Protein AF-A0A967DWS9-F1 (afdb_monomer)

Mean predicted aligned error: 11.69 Å

Foldseek 3Di:
DCPVCPVPVDDPVRCVLVLLLLLLVLCQVVVNPLQRSLCVPQVDPVCSVVSSVVSCVSVVVLCVQCVVPPDLVVSLVVCCVVVVVHDPVSSVSSSSVSVVVNVVVVVVVVVVVPPDDDDD

Structure (mmCIF, N/CA/C/O backbone):
data_AF-A0A967DWS9-F1
#
_entry.id   AF-A0A967DWS9-F1
#
loop_
_atom_site.group_PDB
_atom_site.id
_atom_site.type_symbol
_atom_site.label_atom_id
_atom_site.label_alt_id
_atom_site.label_comp_id
_atom_site.label_asym_id
_atom_site.label_entity_id
_atom_site.label_seq_id
_atom_site.pdbx_PDB_ins_code
_atom_site.Cartn_x
_atom_site.Cartn_y
_atom_site.Cartn_z
_atom_site.occupancy
_atom_site.B_iso_or_equiv
_atom_site.auth_seq_id
_atom_site.auth_comp_id
_atom_site.auth_asym_id
_atom_site.auth_atom_id
_atom_site.pdbx_PDB_model_num
ATOM 1 N N . MET A 1 1 ? -0.520 13.465 19.232 1.00 43.31 1 MET A N 1
ATOM 2 C CA . MET A 1 1 ? -0.121 12.276 18.439 1.00 43.31 1 MET A CA 1
ATOM 3 C C . MET A 1 1 ? 0.089 11.040 19.331 1.00 43.31 1 MET A C 1
ATOM 5 O O . MET A 1 1 ? 1.204 10.554 19.453 1.00 43.31 1 MET A O 1
ATOM 9 N N . GLN A 1 2 ? -0.955 10.530 19.996 1.00 40.47 2 GLN A N 1
ATOM 10 C CA . GLN A 1 2 ? -0.858 9.313 20.836 1.00 40.47 2 GLN A CA 1
ATOM 11 C C . GLN A 1 2 ? -2.123 8.429 20.805 1.00 40.47 2 GLN A C 1
ATOM 13 O O . GLN A 1 2 ? -2.108 7.331 21.349 1.00 40.47 2 GLN A O 1
ATOM 18 N N . ALA A 1 3 ? -3.204 8.862 20.147 1.00 39.66 3 ALA A N 1
ATOM 19 C CA . ALA A 1 3 ? -4.506 8.203 20.263 1.00 39.66 3 ALA A CA 1
ATOM 20 C C . ALA A 1 3 ? -4.635 6.907 19.438 1.00 39.66 3 ALA A C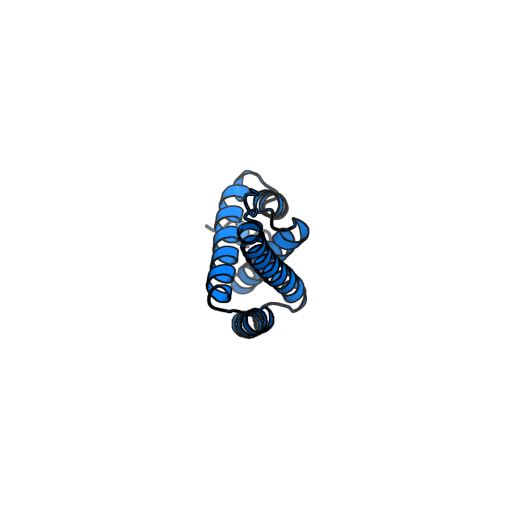 1
ATOM 22 O O . ALA A 1 3 ? -5.291 5.972 19.880 1.00 39.66 3 ALA A O 1
ATOM 23 N N . THR A 1 4 ? -3.953 6.786 18.296 1.00 44.56 4 THR A N 1
ATOM 24 C CA . THR A 1 4 ? -4.074 5.594 17.431 1.00 44.56 4 THR A CA 1
ATOM 25 C C . THR A 1 4 ? -3.304 4.376 17.967 1.00 44.56 4 THR A C 1
ATOM 27 O O . THR A 1 4 ? -3.633 3.244 17.635 1.00 44.56 4 THR A O 1
ATOM 30 N N . ALA A 1 5 ? -2.306 4.577 18.838 1.00 42.34 5 ALA A N 1
ATOM 31 C CA . ALA A 1 5 ? -1.495 3.487 19.396 1.00 42.34 5 ALA A CA 1
ATOM 32 C C . ALA A 1 5 ? -2.187 2.735 20.550 1.00 42.34 5 ALA A C 1
ATOM 34 O O . ALA A 1 5 ? -1.874 1.575 20.804 1.00 42.34 5 ALA A O 1
ATOM 35 N N . LYS A 1 6 ? -3.136 3.372 21.251 1.00 38.91 6 LYS A N 1
ATOM 36 C CA . LYS A 1 6 ? -3.756 2.794 22.456 1.00 38.91 6 LYS A CA 1
ATOM 37 C C . LYS A 1 6 ? -4.994 1.935 22.176 1.00 38.91 6 LYS A C 1
ATOM 39 O O . LYS A 1 6 ? -5.340 1.117 23.016 1.00 38.91 6 LYS A O 1
ATOM 44 N N . ALA A 1 7 ? -5.623 2.074 21.007 1.00 43.22 7 ALA A N 1
ATOM 45 C CA . ALA A 1 7 ? -6.811 1.294 20.646 1.00 43.22 7 ALA A CA 1
ATOM 46 C C . ALA A 1 7 ? -6.499 -0.146 20.184 1.00 43.22 7 ALA A C 1
ATOM 48 O O . ALA A 1 7 ? -7.387 -0.988 20.188 1.00 43.22 7 ALA A O 1
ATOM 49 N N . LEU A 1 8 ? -5.250 -0.443 19.797 1.00 46.53 8 LEU A N 1
ATOM 50 C CA . LEU A 1 8 ? -4.879 -1.728 19.178 1.00 46.53 8 LEU A CA 1
ATOM 51 C C . LEU A 1 8 ? -3.859 -2.556 19.975 1.00 46.53 8 LEU A C 1
ATOM 53 O O . LEU A 1 8 ? -3.574 -3.683 19.584 1.00 46.53 8 LEU A O 1
ATOM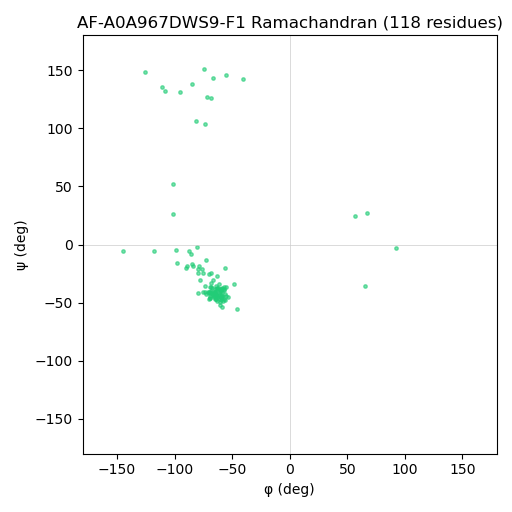 57 N N . GLY A 1 9 ? -3.297 -2.036 21.074 1.00 41.56 9 GLY A N 1
ATOM 58 C CA . GLY A 1 9 ? -2.338 -2.786 21.902 1.00 41.56 9 GLY A CA 1
ATOM 59 C C . GLY A 1 9 ? -1.109 -3.292 21.134 1.00 41.56 9 GLY A C 1
ATOM 60 O O . GLY A 1 9 ? -0.516 -4.299 21.510 1.00 41.56 9 GLY A O 1
ATOM 61 N N . TRP A 1 10 ? -0.752 -2.643 20.024 1.00 45.12 10 TRP A N 1
ATOM 62 C CA . TRP A 1 10 ? 0.343 -3.062 19.156 1.00 45.12 10 TRP A CA 1
ATOM 63 C C . TRP A 1 10 ? 1.516 -2.095 19.288 1.00 45.12 10 TRP A C 1
ATOM 65 O O . TRP A 1 10 ? 1.359 -0.875 19.240 1.00 45.12 10 TRP A O 1
ATOM 75 N N . ASP A 1 11 ? 2.702 -2.667 19.463 1.00 50.81 11 ASP A N 1
ATOM 76 C CA . ASP A 1 11 ? 3.969 -1.950 19.568 1.00 50.81 11 ASP A CA 1
ATOM 77 C C . ASP A 1 11 ? 4.199 -1.035 18.345 1.00 50.81 11 ASP A C 1
ATOM 79 O O . ASP A 1 11 ? 3.784 -1.375 17.233 1.00 50.81 11 ASP A O 1
ATOM 83 N N . ARG A 1 12 ? 4.837 0.135 18.507 1.00 49.84 12 ARG A N 1
ATOM 84 C CA . ARG A 1 12 ? 4.955 1.166 17.443 1.00 49.84 12 ARG A CA 1
ATOM 85 C C . ARG A 1 12 ? 5.573 0.626 16.147 1.00 49.84 12 ARG A C 1
ATOM 87 O O . ARG A 1 12 ? 5.143 1.011 15.054 1.00 49.84 12 ARG A O 1
ATOM 94 N N . SER A 1 13 ? 6.542 -0.280 16.260 1.00 53.56 13 SER A N 1
ATOM 95 C CA . SER A 1 13 ? 7.151 -0.958 15.106 1.00 53.56 13 SER A CA 1
ATOM 96 C C . SER A 1 13 ? 6.160 -1.893 14.401 1.00 53.56 13 SER A C 1
ATOM 98 O O . SER A 1 13 ? 6.095 -1.929 13.171 1.00 53.56 13 SER A O 1
ATOM 100 N N . THR A 1 14 ? 5.305 -2.570 15.165 1.00 56.19 14 THR A N 1
ATOM 101 C CA . THR A 1 14 ? 4.274 -3.484 14.658 1.00 56.19 14 THR A CA 1
ATOM 102 C C . THR A 1 14 ? 3.111 -2.733 14.018 1.00 56.19 14 THR A C 1
ATOM 104 O O . THR A 1 14 ? 2.655 -3.130 12.947 1.00 56.19 14 THR A O 1
ATOM 107 N N . VAL A 1 15 ? 2.662 -1.621 14.613 1.00 63.47 15 VAL A N 1
ATOM 108 C CA . VAL A 1 15 ? 1.591 -0.773 14.056 1.00 63.47 15 VAL A CA 1
ATOM 109 C C . VAL A 1 15 ? 1.995 -0.231 12.697 1.00 63.47 15 VAL A C 1
ATOM 111 O O . VAL A 1 15 ? 1.216 -0.314 11.754 1.00 63.47 15 VAL A O 1
ATOM 114 N N . THR A 1 16 ? 3.224 0.262 12.564 1.00 61.12 16 THR A N 1
ATOM 115 C CA . THR A 1 16 ? 3.683 0.864 11.307 1.00 61.12 16 THR A CA 1
ATOM 116 C C . THR A 1 16 ? 3.813 -0.186 10.200 1.00 61.12 16 THR A C 1
ATOM 118 O O . THR A 1 16 ? 3.365 0.045 9.078 1.00 61.12 16 THR A O 1
ATOM 121 N N . GLN A 1 17 ? 4.347 -1.376 10.507 1.00 65.25 17 GLN A N 1
ATOM 122 C CA . GLN A 1 17 ? 4.423 -2.482 9.542 1.00 65.25 17 GLN A CA 1
ATOM 123 C C . GLN A 1 17 ? 3.045 -3.029 9.152 1.00 65.25 17 GLN A C 1
ATOM 125 O O . GLN A 1 17 ? 2.796 -3.276 7.971 1.00 65.25 17 GLN A O 1
ATOM 130 N N . ARG A 1 18 ? 2.143 -3.207 10.124 1.00 68.94 18 ARG A N 1
ATOM 131 C CA . ARG A 1 18 ? 0.775 -3.687 9.885 1.00 68.94 18 ARG A CA 1
ATOM 132 C C . ARG A 1 18 ? -0.039 -2.683 9.082 1.00 68.94 18 ARG A C 1
ATOM 134 O O . ARG A 1 18 ? -0.673 -3.080 8.112 1.00 68.94 18 ARG A O 1
ATOM 141 N N . LEU A 1 19 ? 0.030 -1.400 9.438 1.00 72.62 19 LEU A N 1
ATOM 142 C CA . LEU A 1 19 ? -0.642 -0.321 8.719 1.00 72.62 19 LEU A CA 1
ATOM 143 C C . LEU A 1 19 ? -0.172 -0.268 7.266 1.00 72.62 19 LEU A C 1
ATOM 145 O O . LEU A 1 19 ? -0.995 -0.231 6.362 1.00 72.62 19 LEU A O 1
ATOM 149 N N . LYS A 1 20 ? 1.144 -0.353 7.031 1.00 72.94 20 LYS A N 1
ATOM 150 C CA . LYS A 1 20 ? 1.707 -0.364 5.677 1.00 72.94 20 LYS A CA 1
ATOM 151 C C . LYS A 1 20 ? 1.173 -1.541 4.851 1.00 72.94 20 LYS A C 1
ATOM 153 O O . LYS A 1 20 ? 0.775 -1.355 3.705 1.00 72.94 20 LYS A O 1
ATOM 158 N N . GLY A 1 21 ? 1.113 -2.732 5.448 1.00 74.31 21 GLY A N 1
ATOM 159 C CA . GLY A 1 21 ? 0.523 -3.918 4.824 1.00 74.31 21 GLY A CA 1
ATOM 160 C C . GLY A 1 21 ? -0.966 -3.763 4.499 1.00 74.31 21 GLY A C 1
ATOM 161 O O . GLY A 1 21 ? -1.386 -4.102 3.393 1.00 74.31 21 GLY A O 1
ATOM 162 N N . LEU A 1 22 ? -1.746 -3.202 5.427 1.00 77.38 22 LEU A N 1
ATOM 163 C CA . LEU A 1 22 ? -3.170 -2.915 5.235 1.00 77.38 22 LEU A CA 1
ATOM 164 C C . LEU A 1 22 ? -3.392 -1.879 4.128 1.00 77.38 22 LEU A C 1
ATOM 166 O O . LEU A 1 22 ? -4.238 -2.108 3.271 1.00 77.38 22 LEU A O 1
ATOM 170 N N . CYS A 1 23 ? -2.598 -0.802 4.081 1.00 76.31 23 CYS A N 1
ATOM 171 C CA . CYS A 1 23 ? -2.672 0.199 3.013 1.00 76.31 23 CYS A CA 1
ATOM 172 C C . CYS A 1 23 ? -2.489 -0.440 1.631 1.00 76.31 23 CYS A C 1
ATOM 174 O O . CYS A 1 23 ? -3.289 -0.189 0.734 1.00 76.31 23 CYS A O 1
ATOM 176 N N . PHE A 1 24 ? -1.468 -1.289 1.457 1.00 77.81 24 PHE A N 1
ATOM 177 C CA . PHE A 1 24 ? -1.238 -1.983 0.186 1.00 77.81 24 PHE A CA 1
ATOM 178 C C . PHE A 1 24 ? -2.355 -2.963 -0.155 1.00 77.81 24 PHE A C 1
ATOM 180 O O . PHE A 1 24 ? -2.767 -3.039 -1.311 1.00 77.81 24 PHE A O 1
ATOM 187 N N . GLN A 1 25 ? -2.853 -3.703 0.836 1.00 79.19 25 GLN A N 1
ATOM 188 C CA . GLN A 1 25 ? -3.943 -4.645 0.621 1.00 79.19 25 GLN A CA 1
ATOM 189 C C . GLN A 1 25 ? -5.217 -3.917 0.179 1.00 79.19 25 GLN A C 1
ATOM 191 O O . GLN A 1 25 ? -5.773 -4.261 -0.857 1.00 79.19 25 GLN A O 1
ATOM 196 N N . ALA A 1 26 ? -5.615 -2.854 0.880 1.00 82.75 26 ALA A N 1
ATOM 197 C CA . ALA A 1 26 ? -6.800 -2.076 0.538 1.00 82.75 26 ALA A CA 1
ATOM 198 C C . ALA A 1 26 ? -6.680 -1.381 -0.822 1.00 82.75 26 ALA A C 1
ATOM 200 O O . ALA A 1 26 ? -7.664 -1.313 -1.555 1.00 82.75 26 ALA A O 1
ATOM 201 N N . LEU A 1 27 ? -5.483 -0.912 -1.195 1.00 81.38 27 LEU A N 1
ATOM 202 C CA . LEU A 1 27 ? -5.195 -0.422 -2.546 1.00 81.38 27 LEU A CA 1
ATOM 203 C C . LEU A 1 27 ? -5.447 -1.509 -3.592 1.00 81.38 27 LEU A C 1
ATOM 205 O O . LEU A 1 27 ? -6.068 -1.233 -4.609 1.00 81.38 27 LEU A O 1
ATOM 209 N N . VAL A 1 28 ? -5.003 -2.742 -3.355 1.0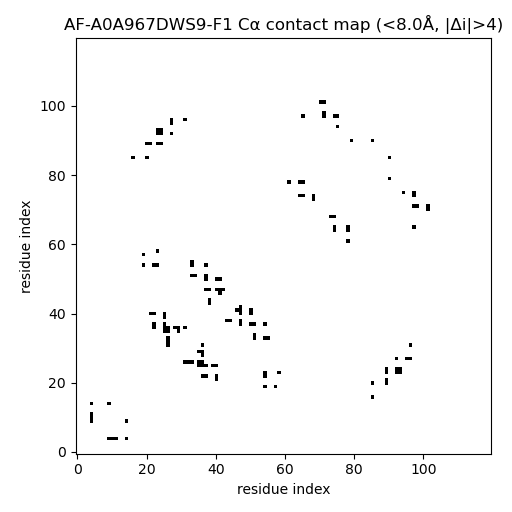0 81.50 28 VAL A N 1
ATOM 210 C CA . VAL A 1 28 ? -5.207 -3.854 -4.296 1.00 81.50 28 VAL A CA 1
ATOM 211 C C . VAL A 1 28 ? -6.659 -4.278 -4.384 1.00 81.50 28 VAL A C 1
ATOM 213 O O . VAL A 1 28 ? -7.170 -4.417 -5.492 1.00 81.50 28 VAL A O 1
ATOM 216 N N . GLU A 1 29 ? -7.331 -4.434 -3.244 1.00 81.31 29 GLU A N 1
ATOM 217 C CA . GLU A 1 29 ? -8.759 -4.763 -3.185 1.00 81.31 29 GLU A CA 1
ATOM 218 C C . GLU A 1 29 ? -9.609 -3.674 -3.851 1.00 81.31 29 GLU A C 1
ATOM 220 O O . GLU A 1 29 ? -10.589 -3.964 -4.531 1.00 81.31 29 GLU A O 1
ATOM 225 N N . SER A 1 30 ? -9.178 -2.417 -3.741 1.00 79.94 30 SER A N 1
ATOM 226 C CA . SER A 1 30 ? -9.798 -1.276 -4.418 1.00 79.94 30 SER A CA 1
ATOM 227 C C . SER A 1 30 ? -9.377 -1.128 -5.881 1.00 79.94 30 SER A C 1
ATOM 229 O O . SER A 1 30 ? -9.835 -0.212 -6.551 1.00 79.94 30 SER A O 1
ATOM 231 N N . GLY A 1 31 ? -8.492 -1.979 -6.403 1.00 72.00 31 GLY A N 1
ATOM 232 C CA . GLY A 1 31 ? -8.011 -1.869 -7.778 1.00 72.00 31 GLY A CA 1
ATOM 233 C C . GLY A 1 31 ? -7.148 -0.628 -8.040 1.00 72.00 31 GLY A C 1
ATOM 234 O O . GLY A 1 31 ? -7.069 -0.171 -9.175 1.00 72.00 31 GLY A O 1
ATOM 235 N N . GLY A 1 32 ? -6.460 -0.088 -7.045 1.00 71.62 32 GLY A N 1
ATOM 236 C CA . GLY A 1 32 ? -5.638 1.117 -7.163 1.00 71.62 32 GLY A CA 1
ATOM 237 C C . GLY A 1 32 ? -6.376 2.411 -6.813 1.00 71.62 32 GLY A C 1
ATOM 238 O O . GLY A 1 32 ? -5.746 3.466 -6.808 1.00 71.62 32 GLY A O 1
ATOM 239 N N . ASP A 1 33 ? -7.673 2.346 -6.494 1.00 78.19 33 ASP A N 1
ATOM 240 C CA . ASP A 1 33 ? -8.452 3.507 -6.064 1.00 78.19 33 ASP A CA 1
ATOM 241 C C . ASP A 1 33 ? -8.093 3.922 -4.635 1.00 78.19 33 ASP A C 1
ATOM 243 O O . ASP A 1 33 ? -8.519 3.314 -3.649 1.00 78.19 33 ASP A O 1
ATOM 247 N N . GLN A 1 34 ? -7.314 4.999 -4.535 1.00 79.94 34 GLN A N 1
ATOM 248 C CA . GLN A 1 34 ? -6.837 5.556 -3.271 1.00 79.94 34 GLN A CA 1
ATOM 249 C C . GLN A 1 34 ? -8.005 5.963 -2.370 1.00 79.94 34 GLN A C 1
ATOM 251 O O . GLN A 1 34 ? -8.059 5.538 -1.225 1.00 79.94 34 GLN A O 1
ATOM 256 N N . THR A 1 35 ? -8.997 6.684 -2.892 1.00 79.25 35 THR A N 1
ATOM 257 C CA . THR A 1 35 ? -10.166 7.137 -2.119 1.00 79.25 35 THR A CA 1
ATOM 258 C C . THR A 1 35 ? -10.942 5.974 -1.501 1.00 79.25 35 THR A C 1
ATOM 260 O O . THR A 1 35 ? -11.402 6.056 -0.360 1.00 79.25 35 THR A O 1
ATOM 263 N N . LYS A 1 36 ? -11.044 4.858 -2.231 1.00 80.88 36 LYS A N 1
ATOM 264 C CA . LYS A 1 36 ? -11.760 3.656 -1.796 1.00 80.88 36 LYS A CA 1
ATOM 265 C C . LYS A 1 36 ? -10.950 2.887 -0.747 1.00 80.88 36 LYS A C 1
ATOM 267 O O . LYS A 1 36 ? -11.499 2.498 0.281 1.00 80.88 36 LYS A O 1
ATOM 272 N N . ALA A 1 37 ? -9.635 2.784 -0.943 1.00 83.75 37 ALA A N 1
ATOM 273 C CA . ALA A 1 37 ? -8.714 2.185 0.019 1.00 83.75 37 ALA A CA 1
ATOM 274 C C . ALA A 1 37 ? -8.637 2.982 1.331 1.00 83.75 37 ALA A C 1
ATOM 276 O O . ALA A 1 37 ? -8.657 2.402 2.413 1.00 83.75 37 ALA A O 1
ATOM 277 N N . VAL A 1 38 ? -8.590 4.313 1.242 1.00 82.75 38 VAL A N 1
ATOM 27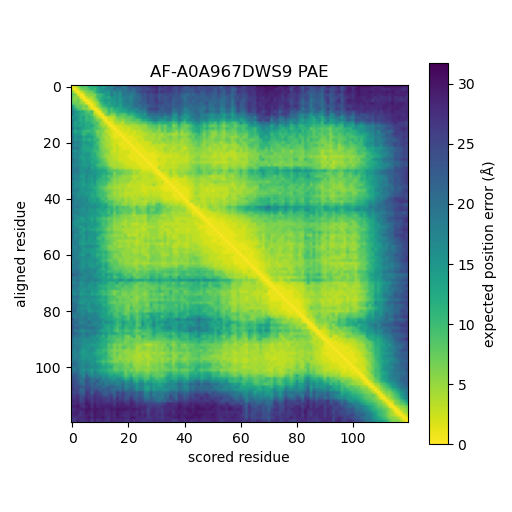8 C CA . VAL A 1 38 ? -8.574 5.224 2.392 1.00 82.75 38 VAL A CA 1
ATOM 279 C C . VAL A 1 38 ? -9.891 5.144 3.150 1.00 82.75 38 VAL A C 1
ATOM 281 O O . VAL A 1 38 ? -9.867 5.031 4.370 1.00 82.75 38 VAL A O 1
ATOM 284 N N . SER A 1 39 ? -11.028 5.134 2.450 1.00 81.12 39 SER A N 1
ATOM 285 C CA . SER A 1 39 ? -12.343 4.958 3.080 1.00 81.12 39 SER A CA 1
ATOM 286 C C . SER A 1 39 ? -12.457 3.627 3.817 1.00 81.12 39 SER A C 1
ATOM 288 O O . SER A 1 39 ? -12.956 3.590 4.939 1.00 81.12 39 SER A O 1
ATOM 290 N N . ALA A 1 40 ? -11.927 2.552 3.230 1.00 80.06 40 ALA A N 1
ATOM 291 C CA . ALA A 1 40 ? -11.906 1.234 3.855 1.00 80.06 40 ALA A CA 1
ATOM 292 C C . ALA A 1 40 ? -10.960 1.151 5.069 1.00 80.06 40 ALA A C 1
ATOM 294 O O . ALA A 1 40 ? -11.283 0.470 6.038 1.00 80.06 40 ALA A O 1
ATOM 295 N N . LEU A 1 41 ? -9.805 1.833 5.041 1.00 76.81 41 LEU A N 1
ATOM 296 C CA . LEU A 1 41 ? -8.852 1.828 6.161 1.00 76.81 41 LEU A CA 1
ATOM 297 C C . LEU A 1 41 ? -9.233 2.772 7.294 1.00 76.81 41 LEU A C 1
ATOM 299 O O . LEU A 1 41 ? -8.982 2.459 8.455 1.00 76.81 41 LEU A O 1
ATOM 303 N N . ALA A 1 42 ? -9.707 3.968 6.954 1.00 80.12 42 ALA A N 1
ATOM 304 C CA . ALA A 1 42 ? -9.928 5.007 7.938 1.00 80.12 42 ALA A CA 1
ATOM 305 C C . ALA A 1 42 ? -11.081 4.626 8.858 1.00 80.12 42 ALA A C 1
ATOM 307 O O . ALA A 1 42 ? -10.962 4.858 10.059 1.00 80.12 42 ALA A O 1
ATOM 308 N N . GLY A 1 43 ? -12.166 4.060 8.305 1.00 70.69 43 GLY A N 1
ATOM 309 C CA . GLY A 1 43 ? -13.420 3.763 9.012 1.00 70.69 43 GLY A CA 1
ATOM 310 C C . GLY A 1 43 ? -14.161 5.018 9.495 1.00 70.69 43 GLY A C 1
ATOM 311 O O . GLY A 1 43 ? -15.381 5.094 9.410 1.00 70.69 43 GLY A O 1
ATOM 312 N N . ASP A 1 44 ? -13.404 6.028 9.916 1.00 73.88 44 ASP A N 1
ATOM 313 C CA . ASP A 1 44 ? -13.815 7.331 10.394 1.00 73.88 44 ASP A CA 1
ATOM 314 C C . ASP A 1 44 ? -13.436 8.444 9.403 1.00 73.88 44 ASP A C 1
ATOM 316 O O . ASP A 1 44 ? -12.279 8.538 8.965 1.00 73.88 44 ASP A O 1
ATOM 320 N N . PRO A 1 45 ? -14.357 9.383 9.126 1.00 74.19 45 PRO A N 1
ATOM 321 C CA . PRO A 1 45 ? -14.100 10.506 8.230 1.00 74.19 45 PRO A CA 1
ATOM 322 C C . PRO A 1 45 ? -12.997 11.444 8.745 1.00 74.19 45 PRO A C 1
ATOM 324 O O . PRO A 1 45 ? -12.272 12.050 7.959 1.00 74.19 45 PRO A O 1
ATOM 327 N N . SER A 1 46 ? -12.806 11.508 10.064 1.00 77.44 46 SER A N 1
ATOM 328 C CA . SER A 1 46 ? -11.756 12.303 10.713 1.00 77.44 46 SER A CA 1
ATOM 329 C C . SER A 1 46 ? -10.343 11.767 10.449 1.00 77.44 46 SER A C 1
ATOM 331 O O . SER A 1 46 ? -9.370 12.519 10.517 1.00 77.44 46 SER A O 1
ATOM 333 N N . LEU A 1 47 ? -10.213 10.471 10.142 1.00 73.31 47 LEU A N 1
ATOM 334 C CA . LEU A 1 47 ? -8.932 9.818 9.864 1.00 73.31 47 LEU A CA 1
ATOM 335 C C . LEU A 1 47 ? -8.644 9.693 8.364 1.00 73.31 47 LEU A C 1
ATOM 337 O O . LEU A 1 47 ? -7.476 9.518 8.014 1.00 73.31 47 LEU A O 1
ATOM 341 N N . LEU A 1 48 ? -9.651 9.865 7.493 1.00 79.00 48 LEU A N 1
ATOM 342 C CA . LEU A 1 48 ? -9.518 9.788 6.030 1.00 79.00 48 LEU A CA 1
ATOM 343 C C . LEU A 1 48 ? -8.306 10.572 5.525 1.00 79.00 48 LEU A C 1
ATOM 345 O O . LEU A 1 48 ? -7.417 9.999 4.909 1.00 79.00 48 LEU A O 1
ATOM 349 N N . ARG A 1 49 ? -8.212 11.864 5.858 1.00 78.00 49 ARG A N 1
ATOM 350 C CA . ARG A 1 49 ? -7.123 12.735 5.381 1.00 78.00 49 ARG A CA 1
ATOM 351 C C . ARG A 1 49 ? -5.739 12.236 5.812 1.00 78.00 49 ARG A C 1
ATOM 353 O O . ARG A 1 49 ? -4.782 12.298 5.047 1.00 78.00 49 ARG A O 1
ATOM 360 N N . THR A 1 50 ? -5.622 11.744 7.045 1.00 78.06 50 THR A N 1
ATOM 361 C CA . THR A 1 50 ? -4.342 11.269 7.597 1.00 78.06 50 THR A CA 1
ATOM 362 C C . THR A 1 50 ? -3.929 9.945 6.957 1.00 78.06 50 THR A C 1
ATOM 364 O O . THR A 1 50 ? -2.763 9.760 6.604 1.00 78.06 50 THR A O 1
ATOM 367 N N . VAL A 1 51 ? -4.889 9.033 6.789 1.00 81.06 51 VAL A N 1
ATOM 368 C CA . VAL A 1 51 ? -4.690 7.739 6.130 1.00 81.06 51 VAL A CA 1
ATOM 369 C C . VAL A 1 51 ? -4.355 7.938 4.658 1.00 81.06 51 VAL A C 1
ATOM 371 O O . VAL A 1 51 ? -3.440 7.285 4.173 1.00 81.06 51 VAL A O 1
ATOM 374 N N . GLU A 1 52 ? -5.018 8.868 3.971 1.00 82.50 52 GLU A N 1
ATOM 375 C CA . GLU A 1 52 ? -4.734 9.229 2.580 1.00 82.50 52 GLU A CA 1
ATOM 376 C C . GLU A 1 52 ? -3.304 9.710 2.410 1.00 82.50 52 GLU A C 1
ATOM 378 O O . GLU A 1 52 ? -2.553 9.119 1.640 1.00 82.50 52 GLU A O 1
ATOM 383 N N . LEU A 1 53 ? -2.888 10.704 3.198 1.00 81.44 53 LEU A N 1
ATOM 384 C CA . LEU A 1 53 ? -1.526 11.226 3.144 1.00 81.44 53 LEU A CA 1
ATOM 385 C C . LEU A 1 53 ? -0.490 10.122 3.372 1.00 81.44 53 LEU A C 1
ATOM 387 O O . LEU A 1 53 ? 0.495 10.053 2.640 1.00 81.44 53 LEU A O 1
ATOM 391 N N . LYS A 1 54 ? -0.708 9.218 4.339 1.00 79.44 54 LYS A N 1
ATOM 392 C CA . LYS A 1 54 ? 0.229 8.108 4.563 1.00 79.44 54 LYS A CA 1
ATOM 393 C C . LYS A 1 54 ? 0.171 7.009 3.520 1.00 79.44 54 LYS A C 1
ATOM 395 O O . LYS A 1 54 ? 1.213 6.464 3.169 1.00 79.44 54 LYS A O 1
ATOM 400 N N . LEU A 1 55 ? -1.005 6.696 3.002 1.00 81.88 55 LEU A 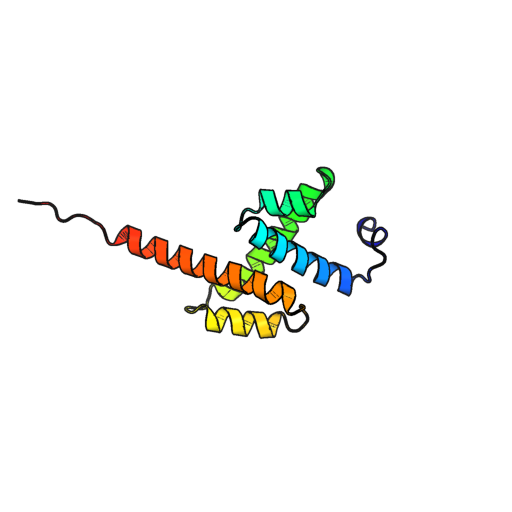N 1
ATOM 401 C CA . LEU A 1 55 ? -1.162 5.749 1.911 1.00 81.88 55 LEU A CA 1
ATOM 402 C C . LEU A 1 55 ? -0.457 6.263 0.652 1.00 81.88 55 LEU A C 1
ATOM 404 O O . LEU A 1 55 ? 0.273 5.500 0.023 1.00 81.88 55 LEU A O 1
ATOM 408 N N . MET A 1 56 ? -0.609 7.549 0.332 1.00 81.00 56 MET A N 1
ATOM 409 C CA . MET A 1 56 ? 0.074 8.200 -0.785 1.00 81.00 56 MET A CA 1
ATOM 410 C C . MET A 1 56 ? 1.588 8.248 -0.581 1.00 81.00 56 MET A C 1
ATOM 412 O O . MET A 1 56 ? 2.313 7.949 -1.517 1.00 81.00 56 MET A O 1
ATOM 416 N N . ASP A 1 57 ? 2.067 8.546 0.627 1.00 83.38 57 ASP A N 1
ATOM 417 C CA . ASP A 1 57 ? 3.496 8.526 0.974 1.00 83.38 57 ASP A CA 1
ATOM 418 C C . ASP A 1 57 ? 4.100 7.122 0.775 1.00 83.38 57 ASP A C 1
ATOM 420 O O . ASP A 1 57 ? 5.125 6.955 0.118 1.00 83.38 57 ASP A O 1
ATOM 424 N N . TYR A 1 58 ? 3.423 6.073 1.256 1.00 77.69 58 TYR A N 1
ATOM 425 C CA . TYR A 1 58 ? 3.897 4.696 1.090 1.00 77.69 58 TYR A CA 1
ATOM 426 C C . TYR A 1 58 ? 3.817 4.194 -0.348 1.00 77.69 58 TYR A C 1
ATOM 428 O O . TYR A 1 58 ? 4.727 3.490 -0.794 1.00 77.69 58 TYR A O 1
ATOM 436 N N . TYR A 1 59 ? 2.737 4.519 -1.057 1.00 80.12 59 TYR A N 1
ATOM 437 C CA . TYR A 1 59 ? 2.571 4.149 -2.455 1.00 80.12 59 TYR A CA 1
ATOM 438 C C . TYR A 1 59 ? 3.545 4.924 -3.344 1.00 80.12 59 TYR A C 1
ATOM 440 O O . TYR A 1 59 ? 4.207 4.315 -4.171 1.00 80.12 59 TYR A O 1
ATOM 448 N N . GLY A 1 60 ? 3.701 6.228 -3.124 1.00 81.38 60 GLY A N 1
ATOM 449 C CA . GLY A 1 60 ? 4.661 7.083 -3.817 1.00 81.38 60 GLY A CA 1
ATOM 450 C C . GLY A 1 60 ? 6.086 6.579 -3.640 1.00 81.38 60 GLY A C 1
ATOM 451 O O . GLY A 1 60 ? 6.761 6.339 -4.633 1.00 81.38 60 GLY A O 1
ATOM 452 N N . HIS A 1 61 ? 6.492 6.267 -2.406 1.00 81.81 61 HIS A N 1
ATOM 453 C CA . HIS A 1 61 ? 7.810 5.691 -2.145 1.00 81.81 61 HIS A CA 1
ATOM 454 C C . HIS A 1 61 ? 8.008 4.341 -2.848 1.00 81.81 61 HIS A C 1
ATOM 456 O O . HIS A 1 61 ? 9.089 4.052 -3.357 1.00 81.81 61 HIS A O 1
ATOM 462 N N . LEU A 1 62 ? 6.965 3.504 -2.902 1.00 79.19 62 LEU A N 1
ATOM 463 C CA . LEU A 1 62 ? 7.006 2.255 -3.657 1.00 79.19 62 LEU A CA 1
ATOM 464 C C . LEU A 1 62 ? 7.174 2.522 -5.156 1.00 79.19 62 LEU A C 1
ATOM 466 O O . LEU A 1 62 ? 8.040 1.906 -5.765 1.00 79.19 62 LEU A O 1
ATOM 470 N N . ILE A 1 63 ? 6.398 3.451 -5.724 1.00 79.44 63 ILE A N 1
ATOM 471 C CA . ILE A 1 63 ? 6.498 3.849 -7.130 1.00 79.44 63 ILE A CA 1
ATOM 472 C C . ILE A 1 63 ? 7.883 4.407 -7.441 1.00 79.44 63 ILE A C 1
ATOM 474 O O . ILE A 1 63 ? 8.496 3.910 -8.370 1.00 79.44 63 ILE A O 1
ATOM 478 N N . GLU A 1 64 ? 8.417 5.346 -6.659 1.00 83.38 64 GLU A N 1
ATOM 479 C CA . GLU A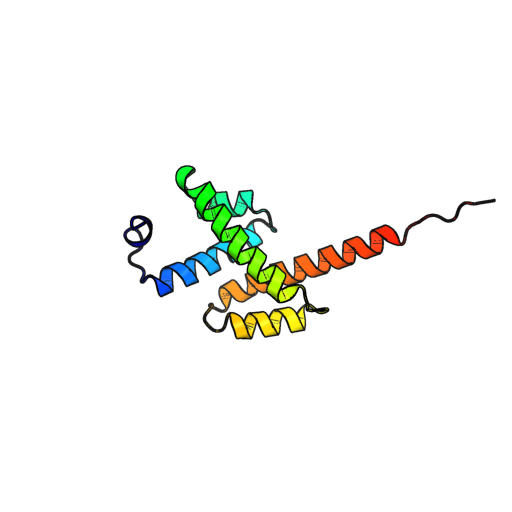 1 64 ? 9.781 5.872 -6.830 1.00 83.38 64 GLU A CA 1
ATOM 480 C C . GLU A 1 64 ? 10.834 4.768 -6.780 1.00 83.38 64 GLU A C 1
ATOM 482 O O . GLU A 1 64 ? 11.774 4.776 -7.572 1.00 83.38 64 GLU A O 1
ATOM 487 N N . THR A 1 65 ? 10.652 3.787 -5.892 1.00 79.31 65 THR A N 1
ATOM 488 C CA . THR A 1 65 ? 11.559 2.640 -5.815 1.00 79.31 65 THR A CA 1
ATOM 489 C C . THR A 1 65 ? 11.467 1.799 -7.084 1.00 79.31 65 THR A C 1
ATOM 491 O O . THR A 1 65 ? 12.500 1.404 -7.601 1.00 79.31 65 THR A O 1
ATOM 494 N N . ILE A 1 66 ? 10.268 1.542 -7.623 1.00 80.44 66 ILE A N 1
ATOM 495 C CA . ILE A 1 66 ? 10.099 0.703 -8.825 1.00 80.44 66 ILE A CA 1
ATOM 496 C C . ILE A 1 66 ? 10.291 1.461 -10.155 1.00 80.44 66 ILE A C 1
ATOM 498 O O . ILE A 1 66 ? 10.493 0.836 -11.191 1.00 80.44 66 ILE A O 1
ATOM 502 N N . GLN A 1 67 ? 10.217 2.794 -10.151 1.00 78.56 67 GLN A N 1
ATOM 503 C CA . GLN A 1 67 ? 10.292 3.664 -11.327 1.00 78.56 67 GLN A CA 1
ATOM 504 C C . GLN A 1 67 ? 11.585 3.526 -12.148 1.00 78.56 67 GLN A C 1
ATOM 506 O O . GLN A 1 67 ? 11.477 3.610 -13.379 1.00 78.56 67 GLN A O 1
ATOM 511 N N . PRO A 1 68 ? 12.783 3.341 -11.551 1.00 81.50 68 PRO A N 1
ATOM 512 C CA . PRO A 1 68 ? 14.006 3.104 -12.318 1.00 81.50 68 PRO A CA 1
ATOM 513 C C . PRO A 1 68 ? 14.068 1.708 -12.953 1.00 81.50 68 PRO A C 1
ATOM 515 O O . PRO A 1 68 ? 14.898 1.483 -13.830 1.00 81.50 68 PRO A O 1
ATOM 518 N N . PHE A 1 69 ? 13.205 0.771 -12.553 1.00 80.94 69 PHE A N 1
ATOM 519 C CA . PHE A 1 69 ? 13.235 -0.589 -13.077 1.00 80.94 69 PHE A CA 1
ATOM 520 C C . PHE A 1 69 ? 12.451 -0.712 -14.389 1.00 80.94 69 PHE A C 1
ATOM 522 O O . PHE A 1 69 ? 11.356 -0.171 -14.555 1.00 80.94 69 PHE A O 1
ATOM 529 N N . ALA A 1 70 ? 13.020 -1.457 -15.339 1.00 75.56 70 ALA A N 1
ATOM 530 C CA . ALA A 1 70 ? 12.425 -1.690 -16.657 1.00 75.56 70 ALA A CA 1
ATOM 531 C C . ALA A 1 70 ? 11.518 -2.932 -16.701 1.00 75.56 70 ALA A C 1
ATOM 533 O O . ALA A 1 70 ? 10.655 -3.044 -17.574 1.00 75.56 70 ALA A O 1
ATOM 534 N N . THR A 1 71 ? 11.679 -3.852 -15.751 1.00 80.50 71 THR A N 1
ATOM 535 C CA . THR A 1 71 ? 10.942 -5.115 -15.670 1.00 80.50 71 THR A CA 1
ATOM 536 C C . THR A 1 71 ? 10.270 -5.272 -14.312 1.00 80.50 71 THR A C 1
ATOM 538 O O . THR A 1 71 ? 10.761 -4.818 -13.279 1.00 80.50 71 THR A O 1
ATOM 541 N N . VAL A 1 72 ? 9.125 -5.960 -14.322 1.00 83.19 72 VAL A N 1
ATOM 542 C CA . VAL A 1 72 ? 8.373 -6.287 -13.105 1.00 83.19 72 VAL A CA 1
ATOM 543 C C . VAL A 1 72 ? 9.233 -7.115 -12.147 1.00 83.19 72 VAL A C 1
ATOM 545 O O . VAL A 1 72 ? 9.198 -6.865 -10.952 1.00 83.19 72 VAL A O 1
ATOM 548 N N . ASP A 1 73 ? 10.008 -8.075 -12.653 1.00 81.94 73 ASP A N 1
ATOM 549 C CA . ASP A 1 73 ? 10.770 -9.017 -11.822 1.00 81.94 73 ASP A CA 1
ATOM 550 C C . ASP A 1 73 ? 11.834 -8.321 -10.954 1.00 81.94 73 ASP A C 1
ATOM 552 O O . ASP A 1 73 ? 11.892 -8.533 -9.744 1.00 81.94 73 ASP A O 1
ATOM 556 N N . ASP A 1 74 ? 12.587 -7.392 -11.546 1.00 83.69 74 ASP A N 1
ATOM 557 C CA . ASP A 1 74 ? 13.613 -6.592 -10.869 1.00 83.69 74 ASP A CA 1
ATOM 558 C C . ASP A 1 74 ? 12.999 -5.680 -9.790 1.00 83.69 74 ASP A C 1
ATOM 560 O O . ASP A 1 74 ? 13.442 -5.654 -8.639 1.00 83.69 74 ASP A O 1
ATOM 564 N N . ALA A 1 75 ? 11.880 -5.025 -10.125 1.00 83.88 75 ALA A N 1
ATOM 565 C CA . ALA A 1 75 ? 11.105 -4.223 -9.182 1.00 83.88 75 ALA A CA 1
ATOM 566 C C . ALA A 1 75 ? 10.590 -5.055 -7.989 1.00 83.88 75 ALA A C 1
ATOM 568 O O . ALA A 1 75 ? 10.577 -4.578 -6.848 1.00 83.88 75 ALA A O 1
ATOM 569 N N . LEU A 1 76 ? 10.173 -6.305 -8.230 1.00 81.56 76 LEU A N 1
ATOM 570 C CA . LEU A 1 76 ? 9.740 -7.225 -7.176 1.00 81.56 76 LEU A CA 1
ATOM 571 C C . LEU A 1 76 ? 10.910 -7.711 -6.327 1.00 81.56 76 LEU A C 1
ATOM 573 O O . LEU A 1 76 ? 10.766 -7.785 -5.109 1.00 81.56 76 LEU A O 1
ATOM 577 N N . LEU A 1 77 ? 12.058 -8.023 -6.928 1.00 82.38 77 LEU A N 1
ATOM 578 C CA . LEU A 1 77 ? 13.268 -8.432 -6.214 1.00 82.38 77 LEU A CA 1
ATOM 579 C C . LEU A 1 77 ? 13.745 -7.349 -5.246 1.00 82.38 77 LEU A C 1
ATOM 581 O O . LEU A 1 77 ? 14.022 -7.652 -4.078 1.00 82.38 77 LEU A O 1
ATOM 585 N N . ASP A 1 78 ? 13.778 -6.091 -5.689 1.00 81.88 78 ASP A N 1
ATOM 586 C CA . ASP A 1 78 ? 14.186 -4.981 -4.830 1.00 81.88 78 ASP A CA 1
ATOM 587 C C . ASP A 1 78 ? 13.141 -4.701 -3.748 1.00 81.88 78 ASP A C 1
ATOM 589 O O . ASP A 1 78 ? 13.485 -4.606 -2.566 1.00 81.88 78 ASP A O 1
ATOM 593 N N . CYS A 1 79 ? 11.846 -4.738 -4.098 1.00 77.50 79 CYS A N 1
ATOM 594 C CA . CYS A 1 79 ? 10.779 -4.726 -3.101 1.00 77.50 79 CYS A CA 1
ATOM 595 C C . CYS A 1 79 ? 10.976 -5.851 -2.073 1.00 77.50 79 CYS A C 1
ATOM 597 O O . CYS A 1 79 ? 10.914 -5.603 -0.875 1.00 77.50 79 CYS A O 1
ATOM 599 N N . LYS A 1 80 ? 11.291 -7.081 -2.483 1.00 75.62 80 LYS A N 1
ATOM 600 C CA . LYS A 1 80 ? 11.498 -8.209 -1.560 1.00 75.62 80 LYS A CA 1
ATOM 601 C C . LYS A 1 80 ? 12.669 -7.975 -0.610 1.00 75.62 80 LYS A C 1
ATOM 603 O O . LYS A 1 80 ? 12.571 -8.313 0.568 1.00 75.62 80 LYS A O 1
ATOM 608 N N . ARG A 1 81 ? 13.752 -7.354 -1.086 1.00 76.75 81 ARG A N 1
ATOM 609 C CA . ARG A 1 81 ? 14.907 -6.981 -0.251 1.00 76.75 81 ARG A CA 1
ATOM 610 C C . ARG A 1 81 ? 14.578 -5.842 0.714 1.00 76.75 81 ARG A C 1
ATOM 612 O O . ARG A 1 81 ? 14.880 -5.947 1.903 1.00 76.75 81 ARG A O 1
ATOM 619 N N . ARG A 1 82 ? 13.931 -4.779 0.228 1.00 72.06 82 ARG A N 1
ATOM 620 C CA . ARG A 1 82 ? 13.561 -3.586 1.013 1.00 72.06 82 ARG A C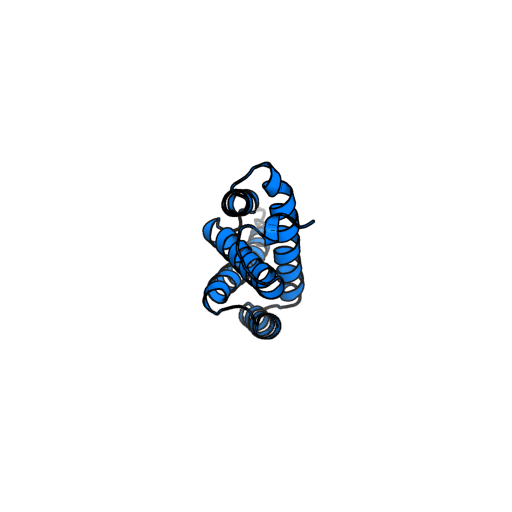A 1
ATOM 621 C C . ARG A 1 82 ? 12.481 -3.895 2.050 1.00 72.06 82 ARG A C 1
ATOM 623 O O . ARG A 1 82 ? 12.509 -3.387 3.168 1.00 72.06 82 ARG A O 1
ATOM 630 N N . PHE A 1 83 ? 11.550 -4.768 1.682 1.00 68.75 83 PHE A N 1
ATOM 631 C CA . PHE A 1 83 ? 10.412 -5.205 2.478 1.00 68.75 83 PHE A CA 1
ATOM 632 C C . PHE A 1 83 ? 10.624 -6.585 3.111 1.00 68.75 83 PHE A C 1
ATOM 634 O O . PHE A 1 83 ? 9.644 -7.242 3.440 1.00 68.75 83 PHE A O 1
ATOM 641 N N . LYS A 1 84 ? 11.868 -7.021 3.366 1.00 65.12 84 LYS A N 1
ATOM 642 C CA . LYS A 1 84 ? 12.148 -8.322 4.016 1.00 65.12 84 LYS A CA 1
ATOM 643 C C . LYS A 1 84 ? 11.472 -8.506 5.385 1.00 65.12 84 LYS A C 1
ATOM 645 O O . LYS A 1 84 ? 11.305 -9.624 5.853 1.00 65.12 84 LYS A O 1
ATOM 650 N N . ASN A 1 85 ? 11.085 -7.400 6.023 1.00 61.03 85 ASN A N 1
ATOM 651 C CA . ASN A 1 85 ? 10.342 -7.376 7.283 1.00 61.03 85 ASN A CA 1
ATOM 652 C C . ASN A 1 85 ? 8.816 -7.483 7.098 1.00 61.03 85 ASN A C 1
ATOM 654 O O . ASN A 1 85 ? 8.077 -7.563 8.075 1.00 61.03 85 ASN A O 1
ATOM 658 N N . LEU A 1 86 ? 8.305 -7.419 5.872 1.00 64.25 86 LEU A N 1
ATOM 659 C CA . LEU A 1 86 ? 6.877 -7.363 5.584 1.00 64.25 86 LEU A CA 1
ATOM 660 C C . LEU A 1 86 ? 6.366 -8.785 5.289 1.00 64.25 86 LEU A C 1
ATOM 662 O O . LEU A 1 86 ? 6.993 -9.506 4.515 1.00 64.25 86 LEU A O 1
ATOM 666 N N . PRO A 1 87 ? 5.262 -9.233 5.914 1.00 64.25 87 PRO A N 1
ATOM 667 C CA . PRO A 1 87 ? 4.822 -10.613 5.773 1.00 64.25 87 PRO A CA 1
ATOM 668 C C . PRO A 1 87 ? 4.358 -10.914 4.344 1.00 64.25 87 PRO A C 1
ATOM 670 O O . PRO A 1 87 ? 3.690 -10.104 3.699 1.00 64.25 87 PRO A O 1
ATOM 673 N N . GLU A 1 88 ? 4.656 -12.133 3.901 1.00 65.88 88 GLU A N 1
ATOM 674 C CA . GLU A 1 88 ? 4.472 -12.677 2.544 1.00 65.88 88 GLU A CA 1
ATOM 675 C C . GLU A 1 88 ? 3.076 -12.412 1.956 1.00 65.88 88 GLU A C 1
ATOM 677 O O . GLU A 1 88 ? 2.916 -12.158 0.764 1.00 65.88 88 GLU A O 1
ATOM 682 N N . ARG A 1 89 ? 2.051 -12.404 2.816 1.00 68.81 89 ARG A N 1
ATOM 683 C CA . ARG A 1 89 ? 0.653 -12.129 2.455 1.00 68.81 89 ARG A CA 1
ATOM 684 C C . ARG A 1 89 ? 0.450 -10.766 1.780 1.00 68.81 89 ARG A C 1
ATOM 686 O O . ARG A 1 89 ? -0.339 -10.670 0.849 1.00 68.81 89 ARG A O 1
ATOM 693 N N . HIS A 1 90 ? 1.181 -9.735 2.205 1.00 70.25 90 HIS A N 1
ATOM 694 C CA . HIS A 1 90 ? 1.109 -8.400 1.601 1.00 70.25 90 HIS A CA 1
ATOM 695 C C . HIS A 1 90 ? 2.028 -8.274 0.385 1.00 70.25 90 HIS A C 1
ATOM 697 O O . HIS A 1 90 ? 1.845 -7.375 -0.433 1.00 70.25 90 HIS A O 1
ATOM 703 N N . PHE A 1 91 ? 2.992 -9.186 0.233 1.00 73.25 91 PHE A N 1
ATOM 704 C CA . PHE A 1 91 ? 3.852 -9.234 -0.942 1.00 73.25 91 PHE A CA 1
ATOM 705 C C . PHE A 1 91 ? 3.037 -9.516 -2.208 1.00 73.25 91 PHE A C 1
ATOM 707 O O . PHE A 1 91 ? 3.259 -8.867 -3.222 1.00 73.25 91 PHE A O 1
ATOM 714 N N . LYS A 1 92 ? 2.011 -10.377 -2.123 1.00 76.44 92 LYS A N 1
ATOM 715 C CA . LYS A 1 92 ? 1.033 -10.566 -3.211 1.00 76.44 92 LYS A CA 1
ATOM 716 C C . LYS A 1 92 ? 0.329 -9.264 -3.601 1.00 76.44 92 LYS A C 1
ATOM 718 O O . LYS A 1 92 ? 0.090 -9.026 -4.782 1.00 76.44 92 LYS A O 1
ATOM 723 N N . SER A 1 93 ? 0.014 -8.410 -2.626 1.00 79.06 93 SER A N 1
ATOM 724 C CA . SER A 1 93 ? -0.607 -7.112 -2.895 1.00 79.06 93 SER A CA 1
ATOM 725 C C . SER A 1 93 ? 0.368 -6.156 -3.594 1.00 79.06 93 SER A C 1
ATOM 727 O 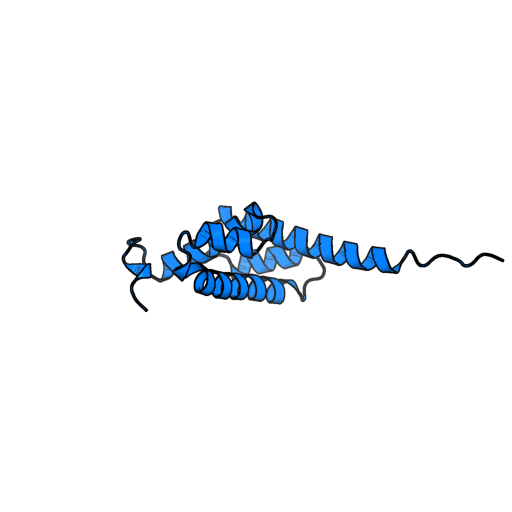O . SER A 1 93 ? 0.035 -5.537 -4.603 1.00 79.06 93 SER A O 1
ATOM 729 N N . VAL A 1 94 ? 1.607 -6.079 -3.104 1.00 77.94 94 VAL A N 1
ATOM 730 C CA . VAL A 1 94 ? 2.667 -5.301 -3.758 1.00 77.94 94 VAL A CA 1
ATOM 731 C C . VAL A 1 94 ? 2.899 -5.796 -5.187 1.00 77.94 94 VAL A C 1
ATOM 733 O O . VAL A 1 94 ? 2.931 -4.990 -6.112 1.00 77.94 94 VAL A O 1
ATOM 736 N N . GLU A 1 95 ? 2.960 -7.112 -5.392 1.00 82.88 95 GLU A N 1
ATOM 737 C CA . GLU A 1 95 ? 3.130 -7.720 -6.710 1.00 82.88 95 GLU A CA 1
ATOM 738 C C . GLU A 1 95 ? 2.036 -7.305 -7.694 1.00 82.88 95 GLU A C 1
ATOM 740 O O . GLU A 1 95 ? 2.331 -6.894 -8.820 1.00 82.88 95 GLU A O 1
ATOM 745 N N . ALA A 1 96 ? 0.776 -7.356 -7.258 1.00 83.06 96 ALA A N 1
ATOM 746 C CA . ALA A 1 96 ? -0.359 -6.939 -8.069 1.00 83.06 96 ALA A CA 1
ATOM 747 C C . ALA A 1 96 ? -0.278 -5.450 -8.459 1.00 83.06 96 ALA A C 1
ATOM 749 O O . ALA A 1 96 ? -0.538 -5.110 -9.615 1.00 83.06 96 ALA A O 1
ATOM 750 N N . LEU A 1 97 ? 0.125 -4.569 -7.532 1.00 81.06 97 LEU A N 1
ATOM 751 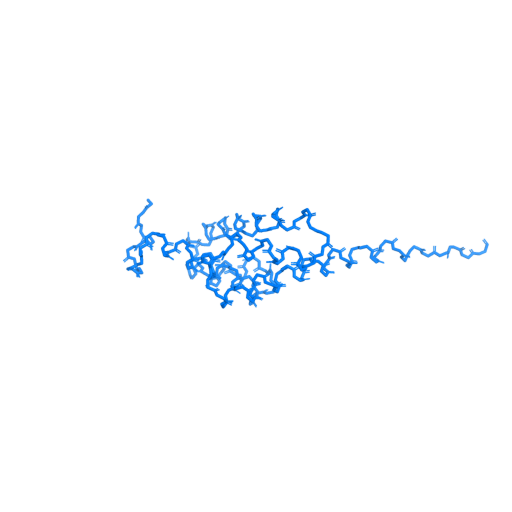C CA . LEU A 1 97 ? 0.305 -3.134 -7.799 1.00 81.06 97 LEU A CA 1
ATOM 752 C C . LEU A 1 97 ? 1.425 -2.877 -8.809 1.00 81.06 97 LEU A C 1
ATOM 754 O O . LEU A 1 97 ? 1.214 -2.137 -9.770 1.00 81.06 97 LEU A O 1
ATOM 758 N N . VAL A 1 98 ? 2.586 -3.517 -8.632 1.00 82.69 98 VAL A N 1
ATOM 759 C CA . VAL A 1 98 ? 3.731 -3.391 -9.548 1.00 82.69 98 VAL A CA 1
ATOM 760 C C . VAL A 1 98 ? 3.328 -3.869 -10.943 1.00 82.69 98 VAL A C 1
ATOM 762 O O . VAL A 1 98 ? 3.434 -3.112 -11.906 1.00 82.69 98 VAL A O 1
ATOM 765 N N . ARG A 1 99 ? 2.763 -5.078 -11.065 1.00 83.50 99 ARG A N 1
ATOM 766 C CA . ARG A 1 99 ? 2.275 -5.606 -12.351 1.00 83.50 99 ARG A CA 1
ATOM 767 C C . ARG A 1 99 ? 1.277 -4.666 -13.018 1.00 83.50 99 ARG A C 1
ATOM 769 O O . ARG A 1 99 ? 1.393 -4.408 -14.214 1.00 83.50 99 ARG A O 1
ATOM 776 N N . LYS A 1 100 ? 0.327 -4.116 -12.257 1.00 79.56 100 LYS A N 1
ATOM 777 C CA . LYS A 1 100 ? -0.666 -3.172 -12.780 1.00 79.56 100 LYS A CA 1
ATOM 778 C C . LYS A 1 100 ? -0.026 -1.869 -13.268 1.00 79.56 100 LYS A C 1
ATOM 780 O O . LYS A 1 100 ? -0.415 -1.375 -14.325 1.00 79.56 100 LYS A O 1
ATOM 785 N N . HIS A 1 101 ? 0.960 -1.336 -12.546 1.00 80.25 101 HIS A N 1
ATOM 786 C CA . HIS A 1 101 ? 1.678 -0.121 -12.935 1.00 80.25 101 HIS A CA 1
ATOM 787 C C . HIS A 1 101 ? 2.453 -0.316 -14.246 1.00 80.25 101 HIS A C 1
ATOM 789 O O . HIS A 1 101 ? 2.305 0.475 -15.177 1.00 80.25 101 HIS A O 1
ATOM 795 N N . PHE A 1 102 ? 3.196 -1.419 -14.367 1.00 78.25 102 PHE A N 1
ATOM 796 C CA . PHE A 1 102 ? 3.907 -1.775 -15.598 1.00 78.25 102 PHE A CA 1
ATOM 797 C C . PHE A 1 102 ? 2.955 -2.039 -16.773 1.00 78.25 102 PHE A C 1
ATOM 799 O O . PHE A 1 102 ? 3.227 -1.605 -17.893 1.00 78.25 102 PHE A O 1
ATOM 806 N N . ASN A 1 103 ? 1.813 -2.691 -16.527 1.00 76.94 103 ASN A N 1
ATOM 807 C CA . ASN A 1 103 ? 0.800 -2.915 -17.558 1.00 76.94 103 ASN A CA 1
ATOM 808 C C . ASN A 1 103 ? 0.180 -1.596 -18.049 1.00 76.94 103 ASN A C 1
ATOM 810 O O . ASN A 1 103 ? -0.040 -1.427 -19.246 1.00 76.94 103 ASN A O 1
ATOM 814 N N . ARG A 1 104 ? -0.041 -0.627 -17.147 1.00 71.12 104 ARG A N 1
ATOM 815 C CA . ARG A 1 104 ? -0.515 0.715 -17.515 1.00 71.12 104 ARG A CA 1
ATOM 816 C C . ARG A 1 104 ? 0.534 1.507 -18.299 1.00 71.12 104 ARG A C 1
ATOM 818 O O . ARG A 1 104 ? 0.177 2.141 -19.283 1.00 71.12 104 ARG A O 1
ATOM 825 N N . LYS A 1 105 ? 1.816 1.408 -17.929 1.00 65.75 105 LYS A N 1
ATOM 826 C CA . LYS A 1 105 ? 2.930 2.047 -18.653 1.00 65.75 105 LYS A CA 1
ATOM 827 C C . LYS A 1 105 ? 3.086 1.495 -20.080 1.00 65.75 105 LYS A C 1
ATOM 829 O O . LYS A 1 105 ? 3.312 2.259 -21.008 1.00 65.75 105 LYS A O 1
ATOM 834 N N . ARG A 1 106 ? 2.889 0.183 -20.278 1.00 60.94 106 ARG A N 1
ATOM 835 C CA . ARG A 1 106 ? 2.847 -0.444 -21.618 1.00 60.94 106 ARG A CA 1
ATOM 836 C C . ARG A 1 106 ? 1.619 -0.046 -22.441 1.00 60.94 106 ARG A C 1
ATOM 838 O O . ARG A 1 106 ? 1.726 0.039 -23.660 1.00 60.94 106 ARG A O 1
ATOM 845 N N . GLY A 1 107 ? 0.474 0.180 -21.792 1.00 53.16 107 GLY A N 1
ATOM 846 C CA . GLY A 1 107 ? -0.759 0.644 -22.440 1.00 53.16 107 GLY A CA 1
ATOM 847 C C . GLY A 1 107 ? -0.663 2.070 -23.001 1.00 53.16 107 GLY A C 1
ATOM 848 O O . GLY A 1 107 ? -1.277 2.381 -24.019 1.00 53.16 107 GLY A O 1
ATOM 849 N N . ASP A 1 108 ? 0.151 2.919 -22.376 1.00 52.72 108 ASP A N 1
ATOM 850 C CA . ASP A 1 108 ? 0.403 4.286 -22.841 1.00 52.72 108 ASP A CA 1
ATOM 851 C C . ASP A 1 108 ? 1.221 4.298 -24.148 1.00 52.72 108 ASP A C 1
ATOM 853 O O . ASP A 1 108 ? 0.870 4.980 -25.109 1.00 52.72 108 ASP A O 1
ATOM 857 N N . SER A 1 109 ? 2.233 3.427 -24.263 1.00 50.56 109 SER A N 1
ATOM 858 C CA . SER A 1 109 ? 3.081 3.357 -25.464 1.00 50.56 109 SER A CA 1
ATOM 859 C C . SER A 1 109 ? 2.387 2.794 -26.712 1.00 50.56 109 SER A C 1
ATOM 861 O O . SER A 1 109 ? 2.794 3.129 -27.821 1.00 50.56 109 SER A O 1
ATOM 863 N N . ILE A 1 110 ? 1.338 1.973 -26.573 1.00 54.91 110 ILE A N 1
ATOM 864 C CA . ILE A 1 110 ? 0.559 1.487 -27.733 1.00 54.91 110 ILE A CA 1
ATOM 865 C C . ILE A 1 110 ? -0.450 2.522 -28.250 1.00 54.91 110 ILE A C 1
ATOM 867 O O . ILE A 1 110 ? -0.836 2.452 -29.414 1.00 54.91 110 ILE A O 1
ATOM 871 N N . SER A 1 111 ? -0.840 3.501 -27.428 1.00 52.28 111 SER A N 1
ATOM 872 C CA . SER A 1 111 ? -1.806 4.539 -27.822 1.00 52.28 111 SER A CA 1
ATOM 873 C C . SER A 1 111 ? -1.187 5.592 -28.753 1.00 52.28 111 SER A C 1
ATOM 875 O O . SER A 1 111 ? -1.895 6.173 -29.568 1.00 52.28 111 SER A O 1
ATOM 877 N N . SER A 1 112 ? 0.138 5.776 -28.710 1.00 48.16 112 SER A N 1
ATOM 878 C CA . SER A 1 112 ? 0.869 6.682 -29.616 1.00 48.16 112 SER A CA 1
ATOM 879 C C . SER A 1 112 ? 1.301 6.043 -30.945 1.00 48.16 112 SER A C 1
ATOM 881 O O . SER A 1 112 ? 1.827 6.745 -31.803 1.00 48.16 112 SER A O 1
ATOM 883 N N . ALA A 1 113 ? 1.103 4.732 -31.143 1.00 50.19 113 ALA A N 1
ATOM 884 C CA . ALA A 1 113 ? 1.540 4.017 -32.353 1.00 50.19 113 ALA A CA 1
ATOM 885 C C . ALA A 1 113 ? 0.425 3.794 -33.396 1.00 50.19 113 ALA A C 1
ATOM 887 O O . ALA A 1 113 ? 0.698 3.329 -34.498 1.00 50.19 113 ALA A O 1
ATOM 888 N N . ILE A 1 114 ? -0.820 4.158 -33.082 1.00 53.28 114 ILE A N 1
ATOM 889 C CA . ILE A 1 114 ? -1.960 4.161 -34.014 1.00 53.28 114 ILE A CA 1
ATOM 890 C C . ILE A 1 114 ? -2.242 5.587 -34.508 1.00 53.28 114 ILE A C 1
ATOM 892 O O . ILE A 1 114 ? -3.355 6.097 -34.434 1.00 53.28 114 ILE A O 1
ATOM 896 N N . GLY A 1 115 ? -1.194 6.248 -35.006 1.00 45.59 115 GLY A N 1
ATOM 897 C CA . GLY A 1 115 ? -1.321 7.411 -35.878 1.00 45.59 115 GLY A CA 1
ATOM 898 C C . GLY A 1 115 ? -1.581 6.926 -37.302 1.00 45.59 115 GLY A C 1
ATOM 899 O O . GLY A 1 115 ? -0.694 6.363 -37.935 1.00 45.59 115 GLY A O 1
ATOM 900 N N . PHE A 1 116 ? -2.821 7.091 -37.751 1.00 48.94 116 PHE A N 1
ATOM 901 C CA . PHE A 1 116 ? -3.340 6.779 -39.084 1.00 48.94 116 PHE A CA 1
ATOM 902 C C . PHE A 1 116 ? -2.390 7.148 -40.246 1.00 48.94 116 PHE A C 1
ATOM 904 O O . PHE A 1 116 ? -1.818 8.240 -40.221 1.00 48.94 116 PHE A O 1
ATOM 911 N N . PRO A 1 117 ? -2.306 6.337 -41.321 1.00 54.81 117 PRO A N 1
ATOM 912 C CA . PRO A 1 117 ? -1.844 6.837 -42.611 1.00 54.81 117 PRO A CA 1
ATOM 913 C C . PRO A 1 117 ? -2.930 7.750 -43.216 1.00 54.81 117 PRO A C 1
ATOM 915 O O . PRO A 1 117 ? -4.080 7.312 -43.325 1.00 54.81 117 PRO A O 1
ATOM 918 N N . PRO A 1 118 ? -2.630 8.999 -43.618 1.00 49.56 118 PRO A N 1
ATOM 919 C CA . PRO A 1 118 ? -3.494 9.705 -44.550 1.00 49.56 118 PRO A CA 1
ATOM 920 C C . PRO A 1 118 ? -3.403 9.020 -45.918 1.00 49.56 118 PRO A C 1
ATOM 922 O O . PRO A 1 118 ? -2.314 8.761 -46.433 1.00 49.56 118 PRO A O 1
ATOM 925 N N . ALA A 1 119 ? -4.572 8.663 -46.439 1.00 58.84 119 ALA A N 1
ATOM 926 C CA . ALA A 1 119 ? -4.771 8.187 -47.794 1.00 58.84 119 ALA A CA 1
ATOM 927 C C . ALA A 1 119 ? -4.684 9.354 -48.794 1.00 58.84 119 ALA A C 1
ATOM 929 O O . ALA A 1 119 ? -5.082 10.468 -48.453 1.00 58.84 119 ALA A O 1
ATOM 930 N N . GLU A 1 120 ? -4.252 8.999 -50.009 1.00 51.59 120 GLU A N 1
ATOM 931 C CA . GLU A 1 120 ? -4.270 9.758 -51.279 1.00 51.59 120 GLU A CA 1
ATOM 932 C C . GLU A 1 120 ? -3.121 10.742 -51.553 1.00 51.59 120 GLU A C 1
ATOM 934 O O . GLU A 1 120 ? -2.923 11.725 -50.806 1.00 51.59 120 GLU A O 1
#

Secondary structure (DSSP, 8-state):
--HHHHSS---HHHHHHHHHHHHHHHHHHTTT-HHHHHHHHH-SHHHHHHHHHHHHHHHHHHHHHHTT-SSHHHHHHHHHHHTTTS-HHHHHHHHHHHHHHHHHHHHHHHHTS---PPP-

Nearest PDB structures (foldseek):
  3lcn-assembly2_B  TM=4.513E-01  e=5.682E+00  Saccharomyces cerevisiae
  8ik3-assembly1_A  TM=2.274E-01  e=8.152E+00  Homo sapiens

Sequence (120 aa):
MQATAKALGWDRSTVTQRLKGLCFQALVESGGDQTKAVSALAGDPSLLRTVELKLMDYYGHLIETIQPFATVDDALLDCKRRFKNLPERHFKSVEALVRKHFNRKRGDSISSAIGFPPAE

pLDDT: mean 70.33, std 13.33, range [38.91, 83.88]

Solvent-accessible surface area (backbone atoms only — not comparable to full-atom values): 6948 Å² total; per-residue (Å²): 145,66,73,80,53,69,80,66,80,46,55,75,72,53,44,54,56,50,48,55,39,49,46,42,38,32,22,47,80,43,72,64,35,58,72,56,18,22,54,69,69,36,80,40,81,88,38,27,68,60,43,39,57,49,43,48,51,56,50,47,53,49,47,63,66,35,63,84,45,92,47,65,66,60,32,49,52,51,46,51,63,78,42,65,88,55,62,69,79,39,48,58,26,50,50,52,50,50,50,51,52,55,52,52,57,56,56,55,62,57,66,74,69,71,70,77,82,84,81,135

Radius of gyration: 17.89 Å; Cα contacts (8 Å, |Δi|>4): 76; chains: 1; bounding box: 29×25×74 Å